Protein AF-A0A8J9ZZK9-F1 (afdb_monomer_lite)

pLDDT: mean 71.19, std 6.85, range [52.69, 82.88]

Radius of gyration: 13.98 Å; chains: 1; bounding box: 42×28×36 Å

Structure (mmCIF, N/CA/C/O backbone):
data_AF-A0A8J9ZZK9-F1
#
_entry.id   AF-A0A8J9ZZK9-F1
#
loop_
_atom_site.group_PDB
_atom_site.id
_atom_site.type_symbol
_atom_site.label_atom_id
_atom_site.label_alt_id
_atom_site.label_comp_id
_atom_site.label_asym_id
_atom_site.label_entity_id
_atom_site.label_seq_id
_atom_site.pdbx_PDB_ins_code
_atom_site.Cartn_x
_atom_site.Cartn_y
_atom_site.Cartn_z
_atom_site.occupancy
_atom_site.B_iso_or_equiv
_atom_site.auth_seq_id
_atom_site.auth_comp_id
_atom_site.auth_asym_id
_atom_site.auth_atom_id
_atom_site.pdbx_PDB_model_num
ATOM 1 N N . MET A 1 1 ? -17.731 -6.362 18.959 1.00 52.69 1 MET A N 1
ATOM 2 C CA . MET A 1 1 ? -17.072 -5.045 18.806 1.00 52.69 1 MET A CA 1
ATOM 3 C C . MET A 1 1 ? -16.094 -5.159 17.652 1.00 52.69 1 MET A C 1
ATOM 5 O O . MET A 1 1 ? -15.348 -6.128 17.636 1.00 52.69 1 MET A O 1
ATOM 9 N N . ALA A 1 2 ? -16.154 -4.254 16.673 1.00 57.59 2 ALA A N 1
ATOM 10 C CA . ALA A 1 2 ? -15.143 -4.188 15.619 1.00 57.59 2 ALA A CA 1
ATOM 11 C C . ALA A 1 2 ? -13.853 -3.567 16.188 1.00 57.59 2 ALA A C 1
ATOM 13 O O . ALA A 1 2 ? -13.951 -2.736 17.099 1.00 57.59 2 ALA A O 1
ATOM 14 N N . PRO A 1 3 ? -12.667 -3.970 15.705 1.00 62.38 3 PRO A N 1
ATOM 15 C CA . PRO A 1 3 ? -11.418 -3.350 16.123 1.00 62.38 3 PRO A CA 1
ATOM 16 C C . PRO A 1 3 ? -11.437 -1.852 15.800 1.00 62.38 3 PRO A C 1
ATOM 18 O O . PRO A 1 3 ? -12.024 -1.423 14.811 1.00 62.38 3 PRO A O 1
ATOM 21 N N . ILE A 1 4 ? -10.826 -1.052 16.672 1.00 72.00 4 ILE A N 1
ATOM 22 C CA . ILE A 1 4 ? -10.696 0.406 16.503 1.00 72.00 4 ILE A CA 1
ATOM 23 C C . ILE A 1 4 ? -9.384 0.728 15.772 1.00 72.00 4 ILE A C 1
ATOM 25 O O . ILE A 1 4 ? -9.305 1.725 15.062 1.00 72.00 4 ILE A O 1
ATOM 29 N N . ALA A 1 5 ? -8.384 -0.146 15.918 1.00 77.06 5 ALA A N 1
ATOM 30 C CA . ALA A 1 5 ? -7.092 -0.068 15.258 1.00 77.06 5 ALA A CA 1
ATOM 31 C C . ALA A 1 5 ? -6.639 -1.459 14.791 1.00 77.06 5 ALA A C 1
ATOM 33 O O . ALA A 1 5 ? -6.918 -2.451 15.470 1.00 77.06 5 ALA A O 1
ATOM 34 N N . GLU A 1 6 ? -5.931 -1.529 13.665 1.00 81.50 6 GLU A N 1
ATOM 35 C CA . GLU A 1 6 ? -5.353 -2.771 13.139 1.00 81.50 6 GLU A CA 1
ATOM 36 C C . GLU A 1 6 ? -3.939 -2.545 12.580 1.00 81.50 6 GLU A C 1
ATOM 38 O O . GLU A 1 6 ? -3.585 -1.437 12.174 1.00 81.50 6 GLU A O 1
ATOM 43 N N . LEU A 1 7 ? -3.137 -3.613 12.589 1.00 81.75 7 LEU A N 1
ATOM 44 C CA . LEU A 1 7 ? -1.790 -3.676 12.031 1.00 81.75 7 LEU A CA 1
ATOM 45 C C . LEU A 1 7 ? -1.722 -4.831 11.030 1.00 81.75 7 LEU A C 1
ATOM 47 O O . LEU A 1 7 ? -2.031 -5.966 11.393 1.00 81.75 7 LEU A O 1
ATOM 51 N N . ASP A 1 8 ? -1.309 -4.549 9.797 1.00 81.44 8 ASP A N 1
ATOM 52 C CA . ASP A 1 8 ? -1.213 -5.534 8.714 1.00 81.44 8 ASP A CA 1
ATOM 53 C C . ASP A 1 8 ? 0.192 -5.515 8.097 1.00 81.44 8 ASP A C 1
ATOM 55 O O . ASP A 1 8 ? 0.750 -4.458 7.805 1.00 81.44 8 ASP A O 1
ATOM 59 N N . TYR A 1 9 ? 0.767 -6.703 7.912 1.00 81.50 9 TYR A N 1
ATOM 60 C CA . TYR A 1 9 ? 2.070 -6.898 7.278 1.00 81.50 9 TYR A CA 1
ATOM 61 C C . TYR A 1 9 ? 1.932 -7.908 6.157 1.00 81.50 9 TYR A C 1
ATOM 63 O O . TYR A 1 9 ? 1.532 -9.053 6.383 1.00 81.50 9 TYR A O 1
ATOM 71 N N . ARG A 1 10 ? 2.308 -7.505 4.941 1.00 76.44 10 ARG A N 1
ATOM 72 C CA . ARG A 1 10 ? 2.165 -8.360 3.764 1.00 76.44 10 ARG A CA 1
ATOM 73 C C . ARG A 1 10 ? 3.365 -8.339 2.850 1.00 76.44 10 ARG A C 1
ATOM 75 O O . ARG A 1 10 ? 3.901 -7.300 2.474 1.00 76.44 10 ARG A O 1
ATOM 82 N N . THR A 1 11 ? 3.696 -9.537 2.402 1.00 75.88 11 THR A N 1
ATOM 83 C CA . THR A 1 11 ? 4.644 -9.811 1.331 1.00 75.88 11 THR A CA 1
ATOM 84 C C . THR A 1 11 ? 3.949 -10.718 0.332 1.00 75.88 11 THR A C 1
ATOM 86 O O . THR A 1 11 ? 3.447 -11.779 0.697 1.00 75.88 11 THR A O 1
ATOM 89 N N . GLY A 1 12 ? 3.858 -10.301 -0.928 1.00 68.62 12 GLY A N 1
ATOM 90 C CA . GLY A 1 12 ? 3.213 -11.139 -1.930 1.00 68.62 12 GLY A CA 1
ATOM 91 C C . GLY A 1 12 ? 2.994 -10.477 -3.280 1.00 68.62 12 GLY A C 1
ATOM 92 O O . GLY A 1 12 ? 3.070 -9.260 -3.443 1.00 68.62 12 GLY A O 1
ATOM 93 N N . SER A 1 13 ? 2.691 -11.322 -4.258 1.00 65.81 13 SER A N 1
ATOM 94 C CA . SER A 1 13 ? 2.526 -10.949 -5.664 1.00 65.81 13 SER A CA 1
ATOM 95 C C . SER A 1 13 ? 1.111 -11.244 -6.150 1.00 65.81 13 SER A C 1
ATOM 97 O O . SER A 1 13 ? 0.946 -11.637 -7.294 1.00 65.81 13 SER A O 1
ATOM 99 N N . LEU A 1 14 ? 0.100 -11.119 -5.284 1.00 69.88 14 LEU A N 1
ATOM 100 C CA . LEU A 1 14 ? -1.312 -11.331 -5.621 1.00 69.88 14 LEU A CA 1
ATOM 101 C C . LEU A 1 14 ? -2.100 -10.021 -5.465 1.00 69.88 14 LEU A C 1
ATOM 103 O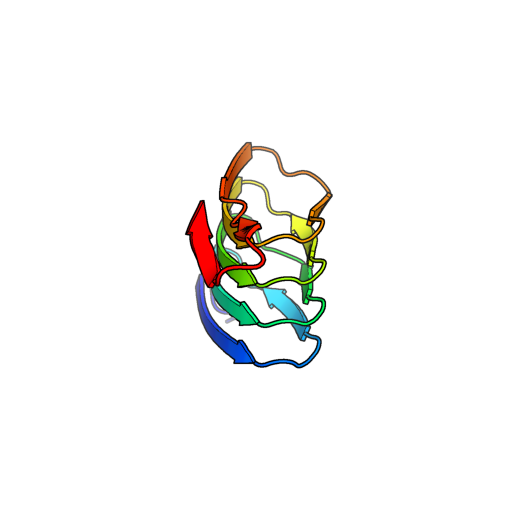 O . LEU A 1 14 ? -1.763 -9.229 -4.580 1.00 69.88 14 LEU A O 1
ATOM 107 N N . PRO A 1 15 ? -3.136 -9.775 -6.292 1.00 67.81 15 PRO A N 1
ATOM 108 C CA . PRO A 1 15 ? -4.002 -8.618 -6.115 1.00 67.81 15 PRO A CA 1
ATOM 109 C C . PRO A 1 15 ? -4.707 -8.691 -4.764 1.00 67.81 15 PRO A C 1
ATOM 111 O O . PRO A 1 15 ? -5.019 -9.778 -4.273 1.00 67.81 15 PRO A O 1
ATOM 114 N N . TYR A 1 16 ? -4.990 -7.535 -4.172 1.00 71.25 16 TYR A N 1
ATOM 115 C CA . TYR A 1 16 ? -5.640 -7.489 -2.868 1.00 71.25 16 TYR A CA 1
ATOM 116 C C . TYR A 1 16 ? -6.713 -6.401 -2.792 1.00 71.25 16 TYR A C 1
ATOM 118 O O . TYR A 1 16 ? -6.611 -5.370 -3.458 1.00 71.25 16 TYR A O 1
ATOM 126 N N . ILE A 1 17 ? -7.746 -6.650 -1.981 1.00 73.19 17 ILE A N 1
ATOM 127 C CA . ILE A 1 17 ? -8.839 -5.717 -1.694 1.00 73.19 17 ILE A CA 1
ATOM 128 C C . ILE A 1 17 ? -9.111 -5.737 -0.188 1.00 73.19 17 ILE A C 1
ATOM 130 O O . ILE A 1 17 ? -9.224 -6.818 0.391 1.00 73.19 17 ILE A O 1
ATOM 134 N N . ARG A 1 18 ? -9.227 -4.559 0.443 1.00 70.75 18 ARG A N 1
ATOM 135 C CA . ARG A 1 18 ? -9.501 -4.433 1.888 1.00 70.75 18 ARG A CA 1
ATOM 136 C C . ARG A 1 18 ? -10.478 -3.320 2.235 1.00 70.75 18 ARG A C 1
ATOM 138 O O . ARG A 1 18 ? -10.440 -2.254 1.619 1.00 70.75 18 ARG A O 1
ATOM 145 N N . MET A 1 19 ? -11.258 -3.569 3.289 1.00 71.19 19 MET A N 1
ATOM 146 C CA . MET A 1 19 ? -11.946 -2.557 4.096 1.00 71.19 19 MET A CA 1
ATOM 147 C C . MET A 1 19 ? -11.397 -2.601 5.527 1.00 71.19 19 MET A C 1
ATOM 149 O O . MET A 1 19 ? -11.209 -3.690 6.069 1.00 71.19 19 MET A O 1
ATOM 153 N N . ALA A 1 20 ? -11.123 -1.435 6.107 1.00 65.56 20 ALA A N 1
ATOM 154 C CA . ALA A 1 20 ? -10.324 -1.286 7.322 1.00 65.56 20 ALA A CA 1
ATOM 155 C C . ALA A 1 20 ? -11.082 -0.606 8.489 1.00 65.56 20 ALA A C 1
ATOM 157 O O . ALA A 1 20 ? -11.991 0.189 8.235 1.00 65.56 20 ALA A O 1
ATOM 158 N N . PRO A 1 21 ? -10.717 -0.885 9.759 1.00 66.44 21 PRO A N 1
ATOM 159 C CA . PRO A 1 21 ? -11.262 -0.229 10.961 1.00 66.44 21 PRO A CA 1
ATOM 160 C C . PRO A 1 21 ? -10.750 1.205 11.156 1.00 66.44 21 PRO A C 1
ATOM 162 O O . PRO A 1 21 ? -9.766 1.560 10.541 1.00 66.44 21 PRO A O 1
ATOM 165 N N . ILE A 1 22 ? -11.359 1.997 12.059 1.00 70.44 22 ILE A N 1
ATOM 166 C CA . ILE A 1 22 ? -11.192 3.467 12.266 1.00 70.44 22 ILE A CA 1
ATOM 167 C C . ILE A 1 22 ? -9.755 4.023 12.154 1.00 70.44 22 ILE A C 1
ATOM 169 O O . ILE A 1 22 ? -9.593 5.136 11.640 1.00 70.44 22 ILE A O 1
ATOM 173 N N . ALA A 1 23 ? -8.747 3.290 12.620 1.00 73.31 23 ALA A N 1
ATOM 174 C CA . ALA A 1 23 ? -7.337 3.604 12.431 1.00 73.31 23 ALA A CA 1
ATOM 175 C C . ALA A 1 23 ? -6.571 2.382 11.910 1.00 73.31 23 ALA A C 1
ATOM 177 O O . ALA A 1 23 ? -6.861 1.251 12.301 1.00 73.31 23 ALA A O 1
ATOM 178 N N . GLU A 1 24 ? -5.559 2.587 11.069 1.00 77.62 24 GLU A N 1
ATOM 179 C CA . GLU A 1 24 ? -4.767 1.460 10.576 1.00 77.62 24 GLU A CA 1
ATOM 180 C C . GLU A 1 24 ? -3.302 1.779 10.287 1.00 77.62 24 GLU A C 1
ATOM 182 O O . GLU A 1 24 ? -2.952 2.901 9.913 1.00 77.62 24 GLU A O 1
ATOM 187 N N . LEU A 1 25 ? -2.474 0.743 10.422 1.00 80.75 25 LEU A N 1
ATOM 188 C CA . LEU A 1 25 ? -1.079 0.718 10.015 1.00 80.75 25 LEU A CA 1
ATOM 189 C C . LEU A 1 25 ? -0.843 -0.468 9.065 1.00 80.75 25 LEU A C 1
ATOM 191 O O . LEU A 1 25 ? -1.046 -1.619 9.454 1.00 80.75 25 LEU A O 1
ATOM 195 N N . ASP A 1 26 ? -0.419 -0.191 7.830 1.00 78.62 26 ASP A N 1
ATOM 196 C CA . ASP A 1 26 ? -0.209 -1.203 6.781 1.00 78.62 26 ASP A CA 1
ATOM 197 C C . ASP A 1 26 ? 1.228 -1.155 6.250 1.00 78.62 26 ASP A C 1
ATOM 199 O O . ASP A 1 26 ? 1.762 -0.089 5.938 1.00 78.62 26 ASP A O 1
ATOM 203 N N . TYR A 1 27 ? 1.850 -2.326 6.130 1.00 80.81 27 TYR A N 1
ATOM 204 C CA . TYR A 1 27 ? 3.178 -2.502 5.555 1.00 80.81 27 TYR A CA 1
ATOM 205 C C . TYR A 1 27 ? 3.133 -3.531 4.437 1.00 80.81 27 TYR A C 1
ATOM 207 O O . TYR A 1 27 ? 2.772 -4.695 4.645 1.00 80.81 27 TYR A O 1
ATOM 215 N N . ARG A 1 28 ? 3.561 -3.123 3.241 1.00 77.12 28 ARG A N 1
ATOM 216 C CA . ARG A 1 28 ? 3.453 -3.949 2.040 1.00 77.12 28 ARG A CA 1
ATOM 217 C C . ARG A 1 28 ? 4.707 -3.972 1.201 1.00 77.12 28 ARG A C 1
ATOM 219 O O . ARG A 1 28 ? 5.238 -2.936 0.806 1.00 77.12 28 ARG A O 1
ATOM 226 N N . THR A 1 29 ? 5.050 -5.180 0.780 1.00 78.00 29 THR A N 1
ATOM 227 C CA . THR A 1 29 ? 6.031 -5.419 -0.274 1.00 78.00 29 THR A CA 1
ATOM 228 C C . THR A 1 29 ? 5.409 -6.302 -1.347 1.00 78.00 29 THR A C 1
ATOM 230 O O . THR A 1 29 ? 4.977 -7.421 -1.060 1.00 78.00 29 THR A O 1
ATOM 233 N N . GLY A 1 30 ? 5.336 -5.819 -2.589 1.00 70.62 30 GLY A N 1
ATOM 234 C CA . GLY A 1 30 ? 4.667 -6.576 -3.647 1.00 70.62 30 GLY A CA 1
ATOM 235 C C . GLY A 1 30 ? 4.680 -5.937 -5.030 1.00 70.62 30 GLY A C 1
ATOM 236 O O . GLY A 1 30 ? 5.092 -4.796 -5.222 1.00 70.62 30 GLY A O 1
ATOM 237 N N . SER A 1 31 ? 4.225 -6.705 -6.019 1.00 66.62 31 SER A N 1
ATOM 238 C CA . SER A 1 31 ? 4.339 -6.352 -7.443 1.00 66.62 31 SER A CA 1
ATOM 239 C C . SER A 1 31 ? 3.005 -6.306 -8.178 1.00 66.62 31 SER A C 1
ATOM 241 O O . SER A 1 31 ? 3.023 -6.138 -9.394 1.00 66.62 31 SER A O 1
ATOM 243 N N . LEU A 1 32 ? 1.865 -6.431 -7.487 1.00 64.44 32 LEU A N 1
ATOM 244 C CA . LEU A 1 32 ? 0.526 -6.446 -8.095 1.00 64.44 32 LEU A CA 1
ATOM 245 C C . LEU A 1 32 ? -0.420 -5.361 -7.551 1.00 64.44 32 LEU A C 1
ATOM 247 O O . LEU A 1 32 ? -0.155 -4.809 -6.479 1.00 64.44 32 LEU A O 1
ATOM 251 N N . PRO A 1 33 ? -1.513 -5.052 -8.284 1.00 64.69 33 PRO A N 1
ATOM 252 C CA . PRO A 1 33 ? -2.430 -3.985 -7.923 1.00 64.69 33 PRO A CA 1
ATOM 253 C C . PRO A 1 33 ? -3.076 -4.186 -6.558 1.00 64.69 33 PRO A C 1
ATOM 255 O O . PRO A 1 33 ? -3.522 -5.284 -6.216 1.00 64.69 33 PRO A O 1
ATOM 258 N N . TYR A 1 34 ? -3.189 -3.097 -5.807 1.00 69.44 34 TYR A N 1
ATOM 259 C CA . TYR A 1 34 ? -3.928 -3.072 -4.550 1.00 69.44 34 TYR A CA 1
ATOM 260 C C . TYR A 1 34 ? -5.075 -2.058 -4.649 1.00 69.44 34 TYR A C 1
ATOM 262 O O . TYR A 1 34 ? -4.923 -0.985 -5.238 1.00 69.44 34 TYR A O 1
ATOM 270 N N . ILE A 1 35 ? -6.238 -2.421 -4.108 1.00 68.75 35 ILE A N 1
ATOM 271 C CA . ILE A 1 35 ? -7.382 -1.526 -3.945 1.00 68.75 35 ILE A CA 1
ATOM 272 C C . ILE A 1 35 ? -7.761 -1.482 -2.470 1.00 68.75 35 ILE A C 1
ATOM 274 O O . ILE A 1 35 ? -7.990 -2.521 -1.850 1.00 68.75 35 ILE A O 1
ATOM 278 N N . ARG A 1 36 ? -7.863 -0.280 -1.908 1.00 69.69 36 ARG A N 1
ATOM 279 C CA . ARG A 1 36 ? -8.207 -0.101 -0.497 1.00 69.69 36 ARG A CA 1
ATOM 280 C C . ARG A 1 36 ? -9.324 0.908 -0.284 1.00 69.69 36 ARG A C 1
ATOM 282 O O . ARG A 1 36 ? -9.314 1.978 -0.891 1.00 69.69 36 ARG A O 1
ATOM 289 N N . MET A 1 37 ? -10.227 0.580 0.639 1.00 71.81 37 MET A N 1
ATOM 290 C CA . MET A 1 37 ? -11.161 1.523 1.257 1.00 71.81 37 MET A CA 1
ATOM 291 C C . MET A 1 37 ? -10.750 1.740 2.713 1.00 71.81 37 MET A C 1
ATOM 293 O O . MET A 1 37 ? -10.709 0.791 3.501 1.00 71.81 37 MET A O 1
ATOM 297 N N . ALA A 1 38 ? -10.363 2.973 3.025 1.00 63.56 38 ALA A N 1
ATOM 298 C CA . ALA A 1 38 ? -9.585 3.300 4.208 1.00 63.56 38 ALA A CA 1
ATOM 299 C C . ALA A 1 38 ? -10.382 4.041 5.310 1.00 63.56 38 ALA A C 1
ATOM 301 O O . ALA A 1 38 ? -11.480 4.525 5.041 1.00 63.56 38 ALA A O 1
ATOM 302 N N . PRO A 1 39 ? -9.837 4.119 6.543 1.00 63.19 39 PRO A N 1
ATOM 303 C CA . PRO A 1 39 ? -10.540 4.560 7.759 1.00 63.19 39 PRO A CA 1
ATOM 304 C C . PRO A 1 39 ? -10.669 6.078 7.959 1.00 63.19 39 PRO A C 1
ATOM 306 O O . PRO A 1 39 ? -10.676 6.816 6.997 1.00 63.19 39 PRO A O 1
ATOM 309 N N . ILE A 1 40 ? -10.753 6.579 9.204 1.00 69.44 40 ILE A N 1
ATOM 310 C CA . ILE A 1 40 ? -10.598 8.013 9.530 1.00 69.44 40 ILE A CA 1
ATOM 311 C C . ILE A 1 40 ? -9.118 8.432 9.509 1.00 69.44 40 ILE A C 1
ATOM 313 O O . ILE A 1 40 ? -8.812 9.526 9.033 1.00 69.44 40 ILE A O 1
ATOM 317 N N . ALA A 1 41 ? -8.206 7.573 9.978 1.00 72.12 41 ALA A N 1
ATOM 318 C CA . ALA A 1 41 ? -6.765 7.831 9.990 1.00 72.12 41 ALA A CA 1
ATOM 319 C C . ALA A 1 41 ? -5.960 6.609 9.523 1.00 72.12 41 ALA A C 1
ATOM 321 O O . ALA A 1 41 ? -6.299 5.477 9.868 1.00 72.12 41 ALA A O 1
ATOM 322 N N . GLU A 1 42 ? -4.875 6.818 8.776 1.00 76.69 42 GLU A N 1
ATOM 323 C CA . GLU A 1 42 ? -4.023 5.714 8.321 1.00 76.69 42 GLU A CA 1
ATOM 324 C C . GLU A 1 42 ? -2.554 6.099 8.139 1.00 76.69 42 GLU A C 1
ATOM 326 O O . GLU A 1 42 ? -2.237 7.208 7.701 1.00 76.69 42 GLU A O 1
ATOM 331 N N . LEU A 1 43 ? -1.685 5.123 8.400 1.00 80.69 43 LEU A N 1
ATOM 332 C CA . LEU A 1 43 ? -0.276 5.132 8.040 1.00 80.69 43 LEU A CA 1
ATOM 333 C C . LEU A 1 43 ? 0.052 3.930 7.135 1.00 80.69 43 LEU A C 1
ATOM 335 O O . LEU A 1 43 ? -0.249 2.787 7.480 1.00 80.69 43 LEU A O 1
ATOM 339 N N . ASP A 1 44 ? 0.661 4.189 5.9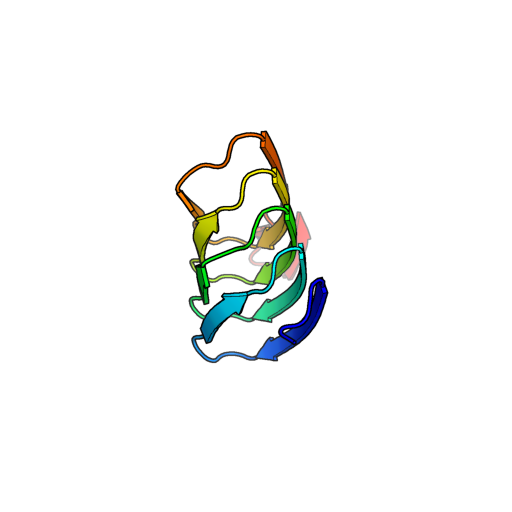80 1.00 78.62 44 ASP A N 1
ATOM 340 C CA . ASP A 1 44 ? 0.913 3.188 4.938 1.00 78.62 44 ASP A CA 1
ATOM 341 C C . ASP A 1 44 ? 2.376 3.215 4.474 1.00 78.62 44 ASP A C 1
ATOM 343 O O . ASP A 1 44 ? 2.927 4.276 4.177 1.00 78.62 44 ASP A O 1
ATOM 347 N N . TYR A 1 45 ? 3.010 2.044 4.416 1.00 81.12 45 TYR A N 1
ATOM 348 C CA . TYR A 1 45 ? 4.387 1.867 3.957 1.00 81.12 45 TYR A CA 1
ATOM 349 C C . TYR A 1 45 ? 4.461 0.824 2.854 1.00 81.12 45 TYR A C 1
ATOM 351 O O . TYR A 1 45 ? 4.072 -0.334 3.035 1.00 81.12 45 TYR A O 1
ATOM 359 N N . ARG A 1 46 ? 5.027 1.208 1.709 1.00 77.25 46 ARG A N 1
ATOM 360 C CA . ARG A 1 46 ? 4.997 0.378 0.504 1.00 77.25 46 ARG A CA 1
ATOM 361 C C . ARG A 1 46 ? 6.307 0.331 -0.227 1.00 77.25 46 ARG A C 1
ATOM 363 O O . ARG A 1 46 ? 6.896 1.355 -0.548 1.00 77.25 46 ARG A O 1
ATOM 370 N N . THR A 1 47 ? 6.680 -0.877 -0.614 1.00 77.88 47 THR A N 1
ATOM 371 C CA . THR A 1 47 ? 7.779 -1.118 -1.544 1.00 77.88 47 THR A CA 1
ATOM 372 C C . THR A 1 47 ? 7.271 -1.961 -2.706 1.00 77.88 47 THR A C 1
ATOM 374 O O . THR A 1 47 ? 6.805 -3.085 -2.507 1.00 77.88 47 THR A O 1
ATOM 377 N N . GLY A 1 48 ? 7.319 -1.435 -3.930 1.00 71.31 48 GLY A N 1
ATOM 378 C CA . GLY A 1 48 ? 6.787 -2.175 -5.069 1.00 71.31 48 GLY A CA 1
ATOM 379 C C . GLY A 1 48 ? 6.617 -1.398 -6.365 1.00 71.31 48 GLY A C 1
ATOM 380 O O . GLY A 1 48 ? 6.634 -0.171 -6.409 1.00 71.31 48 GLY A O 1
ATOM 381 N N . SER A 1 49 ? 6.386 -2.148 -7.439 1.00 67.06 49 SER A N 1
ATOM 382 C CA . SER A 1 49 ? 6.284 -1.622 -8.805 1.00 67.06 49 SER A CA 1
ATOM 383 C C . SER A 1 49 ? 4.886 -1.798 -9.380 1.00 67.06 49 SER A C 1
ATOM 385 O O . SER A 1 49 ? 4.739 -2.021 -10.578 1.00 67.06 49 SER A O 1
ATOM 387 N N . SER A 1 50 ? 3.835 -1.672 -8.568 1.00 65.00 50 SER A N 1
ATOM 388 C CA . SER A 1 50 ? 2.462 -1.870 -9.043 1.00 65.00 50 SER A CA 1
ATOM 389 C C . SER A 1 50 ? 1.526 -0.6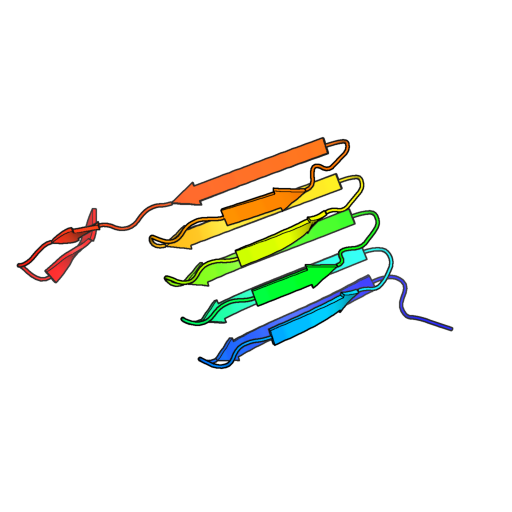91 -8.812 1.00 65.00 50 SER A C 1
ATOM 391 O O . SER A 1 50 ? 1.750 0.077 -7.875 1.00 65.00 50 SER A O 1
ATOM 393 N N . PRO A 1 51 ? 0.486 -0.535 -9.657 1.00 63.44 51 PRO A N 1
ATOM 394 C CA . PRO A 1 51 ? -0.523 0.490 -9.466 1.00 63.44 51 PRO A CA 1
ATOM 395 C C . PRO A 1 51 ? -1.233 0.301 -8.133 1.00 63.44 51 PRO A C 1
ATOM 397 O O . PRO A 1 51 ? -1.574 -0.818 -7.749 1.00 63.44 51 PRO A O 1
ATOM 400 N N . TYR A 1 52 ? -1.518 1.397 -7.451 1.00 67.31 52 TYR A N 1
ATOM 401 C CA . TYR A 1 52 ? -2.357 1.351 -6.266 1.00 67.31 52 TYR A CA 1
ATOM 402 C C . TYR A 1 52 ? -3.503 2.335 -6.376 1.00 67.31 52 TYR A C 1
ATOM 404 O O . TYR A 1 52 ? -3.303 3.475 -6.792 1.00 67.31 52 TYR A O 1
ATOM 412 N N . ILE A 1 53 ? -4.687 1.872 -5.986 1.00 67.81 53 ILE A N 1
ATOM 413 C CA . ILE A 1 53 ? -5.902 2.670 -5.949 1.00 67.81 53 ILE A CA 1
ATOM 414 C C . ILE A 1 53 ? -6.411 2.718 -4.515 1.00 67.81 53 ILE A C 1
ATOM 416 O O . ILE A 1 53 ? -6.637 1.683 -3.884 1.00 67.81 53 ILE A O 1
ATOM 420 N N . ARG A 1 54 ? -6.635 3.929 -4.012 1.00 68.69 54 ARG A N 1
ATOM 421 C CA . ARG A 1 54 ? -7.146 4.146 -2.661 1.00 68.69 54 ARG A CA 1
ATOM 422 C C . ARG A 1 54 ? -8.333 5.091 -2.630 1.00 68.69 54 ARG A C 1
ATOM 424 O O . ARG A 1 54 ? -8.288 6.169 -3.220 1.00 68.69 54 ARG A O 1
ATOM 431 N N . MET A 1 55 ? -9.345 4.717 -1.856 1.00 71.12 55 MET A N 1
ATOM 432 C CA . MET A 1 55 ? -10.372 5.627 -1.351 1.00 71.12 55 MET A CA 1
ATOM 433 C C . MET A 1 55 ? -10.008 6.001 0.083 1.00 71.12 55 MET A C 1
ATOM 435 O O . MET A 1 55 ? -9.928 5.114 0.937 1.00 71.12 55 MET A O 1
ATOM 439 N N . ALA A 1 56 ? -9.661 7.270 0.302 1.00 63.59 56 ALA A N 1
ATOM 440 C CA . ALA A 1 56 ? -8.786 7.652 1.400 1.00 63.59 56 ALA A CA 1
ATOM 441 C C . ALA A 1 56 ? -9.492 8.200 2.662 1.00 63.59 56 ALA A C 1
ATOM 443 O O . ALA A 1 56 ? -10.652 8.603 2.580 1.00 63.59 56 ALA A O 1
ATOM 444 N N . PRO A 1 57 ? -8.785 8.224 3.813 1.00 64.62 57 PRO A N 1
ATOM 445 C CA . PRO A 1 57 ? -9.290 8.686 5.106 1.00 64.62 57 PRO A CA 1
ATOM 446 C C . PRO A 1 57 ? -9.509 10.191 5.242 1.00 64.62 57 PRO A C 1
ATOM 448 O O . PRO A 1 57 ? -9.194 10.959 4.347 1.00 64.62 57 PRO A O 1
ATOM 451 N N . ILE A 1 58 ? -9.919 10.641 6.435 1.00 69.25 58 ILE A N 1
ATOM 452 C CA . ILE A 1 58 ? -9.815 12.056 6.836 1.00 69.25 58 ILE A CA 1
ATOM 453 C C . ILE A 1 58 ? -8.339 12.494 6.915 1.00 69.25 58 ILE A C 1
ATOM 455 O O . ILE A 1 58 ? -8.016 13.580 6.437 1.00 69.25 58 ILE A O 1
ATOM 459 N N . ALA A 1 59 ? -7.449 11.661 7.472 1.00 71.06 59 ALA A N 1
ATOM 460 C CA . ALA A 1 59 ? -6.013 11.933 7.596 1.00 71.06 59 ALA A CA 1
ATOM 461 C C . ALA A 1 59 ? -5.141 10.741 7.152 1.00 71.06 59 ALA A C 1
ATOM 463 O O . ALA A 1 59 ? -5.395 9.600 7.537 1.00 71.06 59 ALA A O 1
ATOM 464 N N . GLU A 1 60 ? -4.084 10.998 6.379 1.00 76.56 60 GLU A N 1
ATOM 465 C CA . GLU A 1 60 ? -3.181 9.949 5.880 1.00 76.56 60 GLU A CA 1
ATOM 466 C C . GLU A 1 60 ? -1.720 10.380 5.863 1.00 76.56 60 GLU A C 1
ATOM 468 O O . GLU A 1 60 ? -1.398 11.505 5.470 1.00 76.56 60 GLU A O 1
ATOM 473 N N . LEU A 1 61 ? -0.859 9.423 6.199 1.00 80.19 61 LEU A N 1
ATOM 474 C CA . LEU A 1 61 ? 0.573 9.474 5.957 1.00 80.19 61 LEU A CA 1
ATOM 475 C C . LEU A 1 61 ? 0.998 8.253 5.133 1.00 80.19 61 LEU A C 1
ATOM 477 O O . LEU A 1 61 ? 0.689 7.118 5.494 1.00 80.19 61 LEU A O 1
ATOM 481 N N . ASP A 1 62 ? 1.702 8.494 4.033 1.00 78.56 62 ASP A N 1
ATOM 482 C CA . ASP A 1 62 ? 2.056 7.469 3.055 1.00 78.56 62 ASP A CA 1
ATOM 483 C C . ASP A 1 62 ? 3.541 7.538 2.686 1.00 78.56 62 ASP A C 1
ATOM 485 O O . ASP A 1 62 ? 4.082 8.611 2.412 1.00 78.56 62 ASP A O 1
ATOM 489 N N . TYR A 1 63 ? 4.203 6.383 2.694 1.00 81.19 63 TYR A N 1
ATOM 490 C CA . TYR A 1 63 ? 5.608 6.228 2.337 1.00 81.19 63 TYR A CA 1
ATOM 491 C C . TYR A 1 63 ? 5.768 5.152 1.277 1.00 81.19 63 TYR A C 1
ATOM 493 O O . TYR A 1 63 ? 5.419 3.986 1.483 1.00 81.19 63 TYR A O 1
ATOM 501 N N . ARG A 1 64 ? 6.362 5.521 0.143 1.00 78.50 64 ARG A N 1
ATOM 502 C CA . ARG A 1 64 ? 6.417 4.656 -1.034 1.00 78.50 64 ARG A CA 1
ATOM 503 C C . ARG A 1 64 ? 7.774 4.620 -1.675 1.00 78.50 64 ARG A C 1
ATOM 505 O O . ARG A 1 64 ? 8.338 5.651 -2.020 1.00 78.50 64 ARG A O 1
ATOM 512 N N . THR A 1 65 ? 8.198 3.409 -1.985 1.00 79.31 65 THR A N 1
ATOM 513 C CA . THR A 1 65 ? 9.423 3.136 -2.717 1.00 79.31 65 THR A CA 1
ATOM 514 C C . THR A 1 65 ? 9.094 2.316 -3.959 1.00 79.31 65 THR A C 1
ATOM 516 O O . THR A 1 65 ? 8.662 1.166 -3.852 1.00 79.31 65 THR A O 1
ATOM 519 N N . GLY A 1 66 ? 9.281 2.895 -5.148 1.00 73.25 66 GLY A N 1
ATOM 520 C CA . GLY A 1 66 ? 9.088 2.191 -6.419 1.00 73.25 66 GLY A CA 1
ATOM 521 C C . GLY A 1 66 ? 8.576 3.051 -7.576 1.00 73.25 66 GLY A C 1
ATOM 522 O O . GLY A 1 66 ? 8.530 4.278 -7.504 1.00 73.25 66 GLY A O 1
ATOM 523 N N . SER A 1 67 ? 8.217 2.395 -8.681 1.00 66.06 67 SER A N 1
ATOM 524 C CA . SER A 1 67 ? 8.125 3.040 -10.004 1.00 66.06 67 SER A CA 1
ATOM 525 C C . SER A 1 67 ? 6.700 3.328 -10.494 1.00 66.06 67 SER A C 1
ATOM 527 O O . SER A 1 67 ? 6.529 3.941 -11.544 1.00 66.06 67 SER A O 1
ATOM 529 N N . SER A 1 68 ? 5.664 2.906 -9.765 1.00 63.91 68 SER A N 1
ATOM 530 C CA . SER A 1 68 ? 4.313 2.772 -10.337 1.00 63.91 68 SER A CA 1
ATOM 531 C C . SER A 1 68 ? 3.322 3.869 -9.956 1.00 63.91 68 SER A C 1
ATO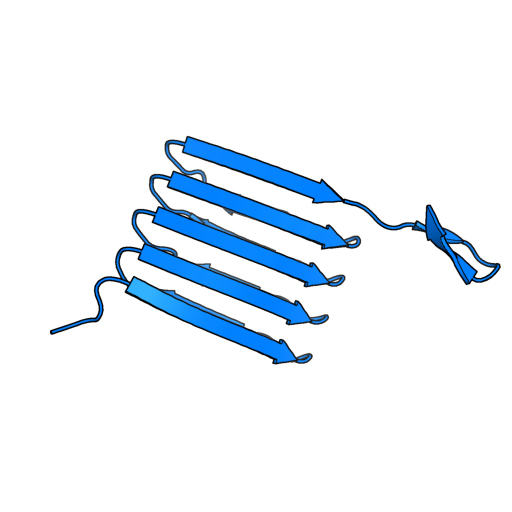M 533 O O . SER A 1 68 ? 3.526 4.549 -8.945 1.00 63.91 68 SER A O 1
ATOM 535 N N . PRO A 1 69 ? 2.267 4.071 -10.774 1.00 62.06 69 PRO A N 1
ATOM 536 C CA . PRO A 1 69 ? 1.274 5.117 -10.560 1.00 62.06 69 PRO A CA 1
ATOM 537 C C . PRO A 1 69 ? 0.442 4.883 -9.294 1.00 62.06 69 PRO A C 1
ATOM 539 O O . PRO A 1 69 ? -0.018 3.773 -9.019 1.00 62.06 69 PRO A O 1
ATOM 542 N N . TYR A 1 70 ? 0.218 5.964 -8.548 1.00 65.31 70 TYR A N 1
ATOM 543 C CA . TYR A 1 70 ? -0.722 6.018 -7.435 1.00 65.31 70 TYR A CA 1
ATOM 544 C C . TYR A 1 70 ? -1.962 6.795 -7.852 1.00 65.31 70 TYR A C 1
ATOM 546 O O . TYR A 1 70 ? -1.843 7.908 -8.358 1.00 65.31 70 TYR A O 1
ATOM 554 N N . ILE A 1 71 ? -3.141 6.225 -7.619 1.00 67.88 71 ILE A N 1
ATOM 555 C CA . ILE A 1 71 ? -4.413 6.923 -7.753 1.00 67.88 71 ILE A CA 1
ATOM 556 C C . ILE A 1 71 ? -5.087 6.951 -6.384 1.00 67.88 71 ILE A C 1
ATOM 558 O O . ILE A 1 71 ? -5.323 5.911 -5.767 1.00 67.88 71 ILE A O 1
ATOM 562 N N . ARG A 1 72 ? -5.419 8.155 -5.924 1.00 66.75 72 ARG A N 1
ATOM 563 C CA . ARG A 1 72 ? -6.054 8.399 -4.632 1.00 66.75 72 ARG A CA 1
ATOM 564 C C . ARG A 1 72 ? -7.290 9.276 -4.804 1.00 66.75 72 ARG A C 1
ATOM 566 O O . ARG A 1 72 ? -7.261 10.232 -5.573 1.00 66.75 72 ARG A O 1
ATOM 573 N N . MET A 1 73 ? -8.358 8.965 -4.075 1.00 69.31 73 MET A N 1
ATOM 574 C CA . MET A 1 73 ? -9.510 9.857 -3.897 1.00 69.31 73 MET A CA 1
ATOM 575 C C . MET A 1 73 ? -9.400 10.544 -2.529 1.00 69.31 73 MET A C 1
ATOM 577 O O . MET A 1 73 ? -9.210 9.857 -1.528 1.00 69.31 73 MET A O 1
ATOM 581 N N . ALA A 1 74 ? -9.421 11.881 -2.532 1.00 59.34 74 ALA A N 1
ATOM 582 C CA . ALA A 1 74 ? -8.691 12.744 -1.597 1.00 59.34 74 ALA A CA 1
ATOM 583 C C . ALA A 1 74 ? -9.176 12.755 -0.127 1.00 59.34 74 ALA A C 1
ATOM 585 O O . ALA A 1 74 ? -10.383 12.702 0.119 1.00 59.34 74 ALA A O 1
ATOM 586 N N . PRO A 1 75 ? -8.244 12.910 0.834 1.00 65.19 75 PRO A N 1
ATOM 587 C CA . PRO A 1 75 ? -8.530 13.134 2.249 1.00 65.19 75 PRO A CA 1
ATOM 588 C C . PRO A 1 75 ? -8.740 14.616 2.581 1.00 65.19 75 PRO A C 1
ATOM 590 O O . PRO A 1 75 ? -8.545 15.495 1.743 1.00 65.19 75 PRO A O 1
ATOM 593 N N . ILE A 1 76 ? -9.026 14.900 3.854 1.00 70.00 76 ILE A N 1
ATOM 594 C CA . ILE A 1 76 ? -8.978 16.261 4.409 1.00 70.00 76 ILE A CA 1
ATOM 595 C C . ILE A 1 76 ? -7.522 16.698 4.680 1.00 70.00 76 ILE A C 1
ATOM 597 O O . ILE A 1 76 ? -7.204 17.873 4.510 1.00 70.00 76 ILE A O 1
ATOM 601 N N . ALA A 1 77 ? -6.633 15.775 5.072 1.00 72.88 77 ALA A N 1
ATOM 602 C CA . ALA A 1 77 ? -5.209 16.039 5.301 1.00 72.88 77 ALA A CA 1
ATOM 603 C C . ALA A 1 77 ? -4.306 14.894 4.799 1.00 72.88 77 ALA A C 1
ATOM 605 O O . ALA A 1 77 ? -4.597 13.715 5.019 1.00 72.88 77 ALA A O 1
ATOM 606 N N . GLU A 1 78 ? -3.193 15.249 4.150 1.00 76.19 78 GLU A N 1
ATOM 607 C CA . GLU A 1 78 ? -2.273 14.311 3.493 1.00 76.19 78 GLU A CA 1
ATOM 608 C C . GLU A 1 78 ? -0.808 14.689 3.686 1.00 76.19 78 GLU A C 1
ATOM 610 O O . GLU A 1 78 ? -0.438 15.861 3.586 1.00 76.19 78 GLU A O 1
ATOM 615 N N . LEU A 1 79 ? 0.022 13.661 3.856 1.00 81.38 79 LEU A N 1
ATOM 616 C CA . LEU A 1 79 ? 1.455 13.735 3.640 1.00 81.38 79 LEU A CA 1
ATOM 617 C C . LEU A 1 79 ? 1.920 12.483 2.873 1.00 81.38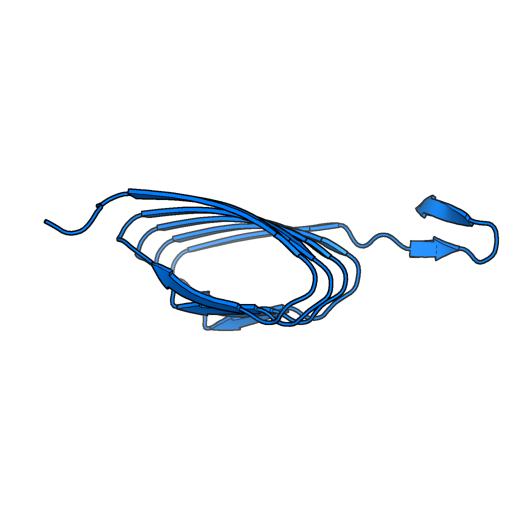 79 LEU A C 1
ATOM 619 O O . LEU A 1 79 ? 1.757 11.367 3.361 1.00 81.38 79 LEU A O 1
ATOM 623 N N . ASP A 1 80 ? 2.467 12.677 1.669 1.00 81.62 80 ASP A N 1
ATOM 624 C CA . ASP A 1 80 ? 2.950 11.608 0.777 1.00 81.62 80 ASP A CA 1
ATOM 625 C C . ASP A 1 80 ? 4.457 11.765 0.532 1.00 81.62 80 ASP A C 1
ATOM 627 O O . ASP A 1 80 ? 4.935 12.816 0.089 1.00 81.62 80 ASP A O 1
ATOM 631 N N . TYR A 1 81 ? 5.204 10.704 0.825 1.00 82.88 81 TYR A N 1
ATOM 632 C CA . TYR A 1 81 ? 6.628 10.585 0.561 1.00 82.88 81 TYR A CA 1
ATOM 633 C C . TYR A 1 81 ? 6.878 9.484 -0.464 1.00 82.88 81 TYR A C 1
ATOM 635 O O . TYR A 1 81 ? 6.756 8.294 -0.167 1.00 82.88 81 TYR A O 1
ATOM 643 N N . ARG A 1 82 ? 7.334 9.873 -1.659 1.00 79.94 82 ARG A N 1
ATOM 644 C CA . ARG A 1 82 ? 7.660 8.935 -2.735 1.00 79.94 82 ARG A CA 1
ATOM 645 C C . ARG A 1 82 ? 9.138 8.968 -3.102 1.00 79.94 82 ARG A C 1
ATOM 647 O O . ARG A 1 82 ? 9.652 9.975 -3.581 1.00 79.94 82 ARG A O 1
ATOM 654 N N . THR A 1 83 ? 9.788 7.820 -2.972 1.00 81.50 83 THR A N 1
ATOM 655 C CA . THR A 1 83 ? 11.128 7.547 -3.487 1.00 81.50 83 THR A CA 1
ATOM 656 C C . THR A 1 83 ? 11.015 6.704 -4.755 1.00 81.50 83 THR A C 1
ATOM 658 O O . THR A 1 83 ? 10.528 5.571 -4.737 1.00 81.50 83 THR A O 1
ATOM 661 N N . VAL A 1 84 ? 11.463 7.256 -5.882 1.00 73.25 84 VAL A N 1
ATOM 662 C CA . VAL A 1 84 ? 11.549 6.525 -7.150 1.00 73.25 84 VAL A CA 1
ATOM 663 C C . VAL A 1 84 ? 12.959 5.971 -7.270 1.00 73.25 84 VAL A C 1
ATOM 665 O O . VAL A 1 84 ? 13.905 6.746 -7.317 1.00 73.25 84 VAL A O 1
ATOM 668 N N . ILE A 1 85 ? 13.091 4.646 -7.317 1.00 67.88 85 ILE A N 1
ATOM 669 C CA . ILE A 1 85 ? 14.378 3.990 -7.569 1.00 67.88 85 ILE A CA 1
ATOM 670 C C . ILE A 1 85 ? 14.509 3.766 -9.071 1.00 67.88 85 ILE A C 1
ATOM 672 O O . ILE A 1 85 ? 13.641 3.126 -9.680 1.00 67.88 85 ILE A O 1
ATOM 676 N N . THR A 1 86 ? 15.600 4.256 -9.657 1.00 67.56 86 THR A N 1
ATOM 677 C CA . THR A 1 86 ? 15.951 3.955 -11.049 1.00 67.56 86 THR A CA 1
ATOM 678 C C . THR A 1 86 ? 16.961 2.813 -11.073 1.00 67.56 86 THR A C 1
A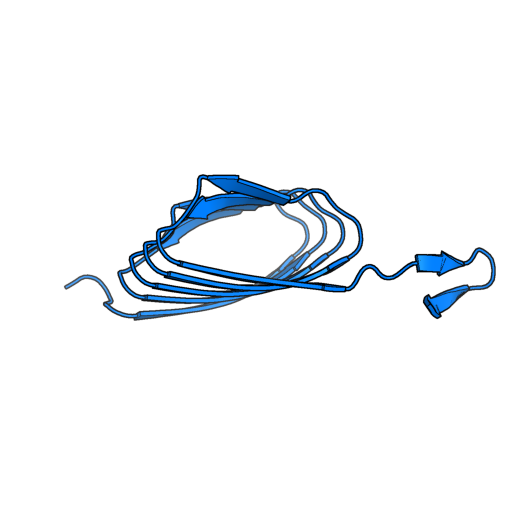TOM 680 O O . THR A 1 86 ? 18.035 2.917 -10.490 1.00 67.56 86 THR A O 1
ATOM 683 N N . ILE A 1 87 ? 16.628 1.708 -11.749 1.00 59.12 87 ILE A N 1
ATOM 684 C CA . ILE A 1 87 ? 17.597 0.635 -12.004 1.00 59.12 87 ILE A CA 1
ATOM 685 C C . ILE A 1 87 ? 18.311 0.966 -13.309 1.00 59.12 87 ILE A C 1
ATOM 687 O O . ILE A 1 87 ? 17.709 0.938 -14.384 1.00 59.12 87 ILE A O 1
ATOM 691 N N . HIS A 1 88 ? 19.597 1.289 -13.220 1.00 69.88 88 HIS A N 1
ATOM 692 C CA . HIS A 1 88 ? 20.421 1.471 -14.404 1.00 69.88 88 HIS A CA 1
ATOM 693 C C . HIS A 1 88 ? 20.752 0.113 -15.051 1.00 69.88 88 HIS A C 1
ATOM 695 O O . HIS A 1 88 ? 20.864 -0.895 -14.348 1.00 69.88 88 HIS A O 1
ATOM 701 N N . PRO A 1 89 ? 20.996 0.063 -16.376 1.00 67.56 89 PRO A N 1
ATOM 702 C CA . PRO A 1 89 ? 21.323 -1.176 -17.097 1.00 67.56 89 PRO A CA 1
ATOM 703 C C . PRO A 1 89 ? 22.531 -1.949 -16.540 1.00 67.56 89 PRO A C 1
ATOM 705 O O . PRO A 1 89 ? 22.696 -3.130 -16.820 1.00 67.56 89 PRO A O 1
ATOM 708 N N . ASN A 1 90 ? 23.382 -1.282 -15.760 1.00 75.81 90 ASN A N 1
ATOM 709 C CA . ASN A 1 90 ? 24.567 -1.843 -15.114 1.00 75.81 90 ASN A CA 1
ATOM 710 C C . ASN A 1 90 ? 24.313 -2.364 -13.681 1.00 75.81 90 ASN A C 1
ATOM 712 O O . ASN A 1 90 ? 25.269 -2.694 -12.986 1.00 75.81 90 ASN A O 1
ATOM 716 N N . GLY A 1 91 ? 23.059 -2.401 -13.220 1.00 57.75 91 GLY A N 1
ATOM 717 C CA . GLY A 1 91 ? 22.696 -2.848 -11.872 1.00 57.75 91 GLY A CA 1
ATOM 718 C C . GLY A 1 91 ? 22.963 -1.828 -10.759 1.00 57.75 91 GLY A C 1
ATOM 719 O O . GLY A 1 91 ? 22.874 -2.184 -9.587 1.00 57.75 91 GLY A O 1
ATOM 720 N N . SER A 1 92 ? 23.293 -0.575 -11.100 1.00 65.31 92 SER A N 1
ATOM 721 C CA . SER A 1 92 ? 23.400 0.515 -10.120 1.00 65.31 92 SER A CA 1
ATOM 722 C C . SER A 1 92 ? 22.038 1.156 -9.828 1.00 65.31 92 SER A C 1
ATOM 724 O O . SER A 1 92 ? 21.156 1.175 -10.690 1.00 65.31 92 SER A O 1
ATOM 726 N N . TYR A 1 93 ? 21.884 1.666 -8.604 1.00 62.59 93 TYR A N 1
ATOM 727 C CA . TYR A 1 93 ? 20.674 2.326 -8.111 1.00 62.59 93 TYR A CA 1
ATOM 728 C C . TYR A 1 93 ? 20.960 3.819 -7.895 1.00 62.59 93 TYR A C 1
ATOM 730 O O . TYR A 1 93 ? 22.013 4.158 -7.345 1.00 62.59 93 TYR A O 1
ATOM 738 N N . SER A 1 94 ? 20.033 4.688 -8.301 1.00 60.81 94 SER A N 1
ATOM 739 C CA . SER A 1 94 ? 19.980 6.118 -7.960 1.00 60.81 94 SER A CA 1
ATOM 740 C C . SER A 1 94 ? 18.584 6.531 -7.512 1.00 60.81 94 SER A C 1
ATOM 742 O O . SER A 1 94 ? 17.594 5.891 -7.954 1.00 60.81 94 SER A O 1
#

Sequence (94 aa):
MAPIAELDYRTGSLPYIRMAPIAELDYRTGSLPYIRMAPIAELDYRTGSSPYIRMAPIAELDYRTGSSPYIRMAPIAELDYRTVITIHPNGSYS

Organism: Branchiostoma lanceolatum (NCBI:txid7740)

Foldseek 3Di:
DDDQEDEEEDEDADEEEDEDHQEYEYEYEYEEEYEYEDHQEYEYEYEYAYEYEYADHQEYEYHYEEDYDYHYDDHVYYDYHYDYWDQDPVRDTD

Secondary structure (DSSP, 8-state):
---SEEEEEEEESS-EEEE--SEEEEEEEESS-EEEE--SEEEEEEEESS-EEEE--SEEEEEEESS--EEEE--SEEEEEEEPPPB-TTS-B-